Protein AF-A0A2U2RQ40-F1 (afdb_monomer_lite)

Secondary stru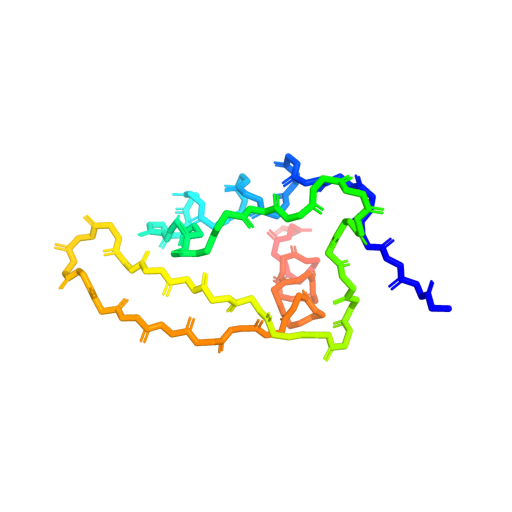cture (DSSP, 8-state):
--EE--HHHHHHHHHHTTEEESSPP-TTT-EETTSPEEEEETTT--EEEE-HHHHHHHHHTT--

Organism: Bifidobacterium longum (NCBI:txid216816)

pLDDT: mean 75.07, std 15.23, range [35.75, 94.19]

Sequence (64 aa):
MAAYVSSNGIEGILRHAGLRMAESPNPARGYVREDYLFTECMVCGVEAHYKPQYIMQKTQEGEQ

Foldseek 3Di:
DDADLDPVVVQVLQVVVQKHQPDDDPNVRHQDQADWTWIARNPPRDIDTDRNVVSVVVVVVVDD

Radius of gyration: 11.42 Å; chains: 1; bounding box: 26×21×28 Å

Structure (mmCIF, N/CA/C/O backbone):
data_AF-A0A2U2RQ40-F1
#
_entry.id   AF-A0A2U2RQ40-F1
#
loop_
_atom_site.group_PDB
_atom_site.id
_atom_site.type_symbol
_atom_site.label_atom_id
_atom_site.label_alt_id
_atom_site.label_comp_id
_atom_site.label_asym_id
_atom_site.label_entity_id
_atom_site.label_seq_id
_atom_site.pdbx_PDB_ins_code
_atom_site.Cartn_x
_atom_site.Cartn_y
_atom_site.Cartn_z
_atom_site.occupancy
_atom_site.B_iso_or_equiv
_atom_site.auth_seq_id
_atom_site.auth_comp_id
_atom_site.auth_asym_id
_atom_site.auth_atom_id
_atom_site.pdbx_PDB_model_num
ATOM 1 N N . MET A 1 1 ? 9.298 9.576 -16.100 1.00 49.66 1 MET A N 1
ATOM 2 C CA . MET A 1 1 ? 8.550 9.056 -14.935 1.00 49.66 1 MET A CA 1
ATOM 3 C C . MET A 1 1 ? 9.562 8.531 -13.933 1.00 49.66 1 MET A C 1
ATOM 5 O O . MET A 1 1 ? 10.343 7.667 -14.303 1.00 49.66 1 MET A O 1
ATOM 9 N N . ALA A 1 2 ? 9.618 9.095 -12.725 1.00 53.94 2 ALA A N 1
ATOM 10 C CA . ALA A 1 2 ? 10.469 8.559 -11.665 1.00 53.94 2 ALA A CA 1
ATOM 11 C C . ALA A 1 2 ? 9.745 7.365 -11.026 1.00 53.94 2 ALA A C 1
ATOM 13 O O . ALA A 1 2 ? 8.661 7.527 -10.463 1.00 53.94 2 ALA A O 1
ATOM 14 N N . ALA A 1 3 ? 10.312 6.172 -11.170 1.00 57.59 3 ALA A N 1
ATOM 15 C CA . ALA A 1 3 ? 9.840 4.965 -10.506 1.00 57.59 3 ALA A CA 1
ATOM 16 C C . ALA A 1 3 ? 10.760 4.663 -9.320 1.00 57.59 3 ALA A C 1
ATOM 18 O O . ALA A 1 3 ? 11.981 4.800 -9.423 1.00 57.59 3 ALA A O 1
ATOM 19 N N . TYR A 1 4 ? 10.183 4.252 -8.196 1.00 61.25 4 TYR A N 1
ATOM 20 C CA . TYR A 1 4 ? 10.935 3.657 -7.104 1.00 61.25 4 TYR A CA 1
ATOM 21 C C . TYR A 1 4 ? 11.333 2.240 -7.535 1.00 61.25 4 TYR A C 1
ATOM 23 O O . TYR A 1 4 ? 10.483 1.380 -7.766 1.00 61.25 4 TYR A O 1
ATOM 31 N N . VAL A 1 5 ? 12.641 2.034 -7.714 1.00 52.75 5 VAL A N 1
ATOM 32 C CA . VAL A 1 5 ? 13.217 0.811 -8.303 1.00 52.75 5 VAL A CA 1
ATOM 33 C C . VAL A 1 5 ? 13.284 -0.343 -7.297 1.00 52.75 5 VAL A C 1
ATOM 35 O O . VAL A 1 5 ? 13.296 -1.503 -7.693 1.00 52.75 5 VAL A O 1
ATOM 38 N N . SER A 1 6 ? 13.299 -0.057 -5.993 1.00 57.38 6 SER A N 1
ATOM 39 C CA . SER A 1 6 ? 13.377 -1.105 -4.974 1.00 57.38 6 SER A CA 1
ATOM 40 C C . SER A 1 6 ? 11.988 -1.445 -4.455 1.00 57.38 6 SER A C 1
ATOM 42 O O . SER A 1 6 ? 11.487 -0.813 -3.522 1.00 57.38 6 SER A O 1
ATOM 44 N N . SER A 1 7 ? 11.374 -2.464 -5.053 1.00 58.72 7 SER A N 1
ATOM 45 C CA . SER A 1 7 ? 10.140 -3.054 -4.540 1.00 58.72 7 SER A CA 1
ATOM 46 C C . SER A 1 7 ? 10.294 -3.518 -3.085 1.00 58.72 7 SER A C 1
ATOM 48 O O . SER A 1 7 ? 9.419 -3.278 -2.257 1.00 58.72 7 SER A O 1
ATOM 50 N N . ASN A 1 8 ? 11.480 -4.034 -2.747 1.00 60.72 8 ASN A N 1
ATOM 51 C CA . ASN A 1 8 ? 11.856 -4.465 -1.399 1.00 60.72 8 ASN A CA 1
ATOM 52 C C . ASN A 1 8 ? 11.785 -3.342 -0.346 1.00 60.72 8 ASN A C 1
ATOM 54 O O . ASN A 1 8 ? 11.531 -3.621 0.823 1.00 60.72 8 ASN A O 1
ATOM 58 N N . GLY A 1 9 ? 12.005 -2.080 -0.736 1.00 74.31 9 GLY A N 1
ATOM 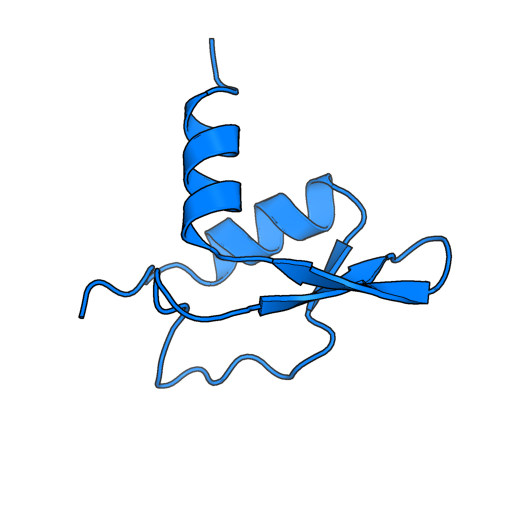59 C CA . GLY A 1 9 ? 11.949 -0.943 0.189 1.00 74.31 9 GLY A CA 1
ATOM 60 C C . GLY A 1 9 ? 10.518 -0.607 0.609 1.00 74.31 9 GLY A C 1
ATOM 61 O O . GLY A 1 9 ? 10.217 -0.541 1.797 1.00 74.31 9 GLY A O 1
ATOM 62 N N . ILE A 1 10 ? 9.619 -0.452 -0.366 1.00 78.50 10 ILE A N 1
ATOM 63 C CA . ILE A 1 10 ? 8.208 -0.128 -0.103 1.00 78.50 10 ILE A CA 1
ATOM 64 C C . ILE A 1 10 ? 7.496 -1.299 0.573 1.00 78.50 10 ILE A C 1
ATOM 66 O O . ILE A 1 10 ? 6.783 -1.086 1.550 1.00 78.50 10 ILE A O 1
ATOM 70 N N . GLU A 1 11 ? 7.717 -2.532 0.116 1.00 80.38 11 GLU A N 1
ATOM 71 C CA . GLU A 1 11 ? 7.134 -3.705 0.774 1.00 80.38 11 GLU A CA 1
ATOM 72 C C . GLU A 1 11 ? 7.627 -3.856 2.217 1.00 80.38 11 GLU A C 1
ATOM 74 O O . GLU A 1 11 ? 6.838 -4.192 3.100 1.00 80.38 11 GLU A O 1
ATOM 79 N N . GLY A 1 12 ? 8.903 -3.556 2.484 1.00 84.00 12 GLY A N 1
ATOM 80 C CA . GLY A 1 12 ? 9.451 -3.529 3.839 1.00 84.00 12 GLY A CA 1
ATOM 81 C C . GLY A 1 12 ? 8.741 -2.513 4.737 1.00 84.00 12 GLY A C 1
ATOM 82 O O . GLY A 1 12 ? 8.315 -2.864 5.839 1.00 84.00 12 GLY A O 1
ATOM 83 N N . ILE A 1 13 ? 8.547 -1.283 4.247 1.00 84.38 13 ILE A N 1
ATOM 84 C CA . ILE A 1 13 ? 7.837 -0.216 4.973 1.00 84.38 13 ILE A CA 1
ATOM 85 C C . ILE A 1 13 ? 6.385 -0.618 5.254 1.00 84.38 13 ILE A C 1
ATOM 87 O O . ILE A 1 13 ? 5.916 -0.495 6.387 1.00 84.38 13 ILE A O 1
ATOM 91 N N . LEU A 1 14 ? 5.679 -1.136 4.246 1.00 86.12 14 LEU A N 1
ATOM 92 C CA . LEU A 1 14 ? 4.295 -1.586 4.400 1.00 86.12 14 LEU A CA 1
ATOM 93 C C . LEU A 1 14 ? 4.193 -2.705 5.436 1.00 86.12 14 LEU A C 1
ATOM 95 O O . LEU A 1 14 ? 3.378 -2.606 6.353 1.00 86.12 14 LEU A O 1
ATOM 99 N N . ARG A 1 15 ? 5.065 -3.718 5.360 1.00 88.38 15 ARG A N 1
ATOM 100 C CA . ARG A 1 15 ? 5.073 -4.821 6.330 1.00 88.38 15 ARG A CA 1
ATOM 101 C C . ARG A 1 15 ? 5.340 -4.333 7.747 1.00 88.38 15 ARG A C 1
ATOM 103 O O . ARG A 1 15 ? 4.680 -4.813 8.667 1.00 88.38 15 ARG A O 1
ATOM 110 N N . HIS A 1 16 ? 6.256 -3.381 7.927 1.00 87.25 16 HIS A N 1
ATOM 111 C CA . HIS A 1 16 ? 6.513 -2.777 9.236 1.00 87.25 16 HIS A CA 1
ATOM 112 C C . HIS A 1 16 ? 5.280 -2.040 9.785 1.00 87.25 16 HIS A C 1
ATOM 114 O O . HIS A 1 16 ? 4.995 -2.120 10.976 1.00 87.25 16 HIS A O 1
ATOM 120 N N . ALA A 1 17 ? 4.497 -1.402 8.911 1.00 84.81 17 ALA A N 1
ATOM 121 C CA . ALA A 1 17 ? 3.242 -0.735 9.256 1.00 84.81 17 ALA A CA 1
ATOM 122 C C . ALA A 1 17 ? 2.032 -1.684 9.406 1.00 84.81 17 ALA A C 1
ATOM 124 O O . ALA A 1 17 ? 0.911 -1.217 9.603 1.00 84.81 17 ALA A O 1
ATOM 125 N N . GLY A 1 18 ? 2.217 -3.005 9.297 1.00 90.25 18 GLY A N 1
ATOM 126 C CA . GLY A 1 18 ? 1.112 -3.966 9.367 1.00 90.25 18 GLY A CA 1
ATOM 127 C C . GLY A 1 18 ? 0.278 -4.063 8.082 1.00 90.25 18 GLY A C 1
ATOM 128 O O . GLY A 1 18 ? -0.830 -4.597 8.108 1.00 90.25 18 GLY A O 1
ATOM 129 N N . LEU A 1 19 ? 0.801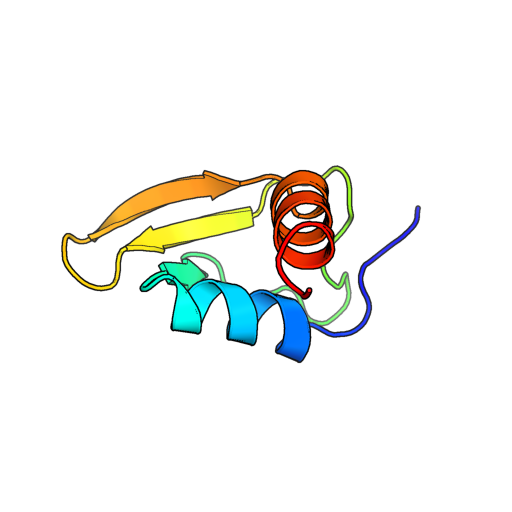 -3.571 6.959 1.00 90.81 19 LEU A N 1
ATOM 130 C CA . LEU A 1 19 ? 0.161 -3.573 5.645 1.00 90.81 19 LEU A CA 1
ATOM 131 C C . LEU A 1 19 ? 0.845 -4.563 4.686 1.00 90.81 19 LEU A C 1
ATOM 133 O O . LEU A 1 19 ? 2.037 -4.855 4.799 1.00 90.81 19 LEU A O 1
ATOM 137 N N . ARG A 1 20 ? 0.096 -5.045 3.694 1.00 90.00 20 ARG A N 1
ATOM 138 C CA . ARG A 1 20 ? 0.614 -5.807 2.545 1.00 90.00 20 ARG A CA 1
ATOM 139 C C . ARG A 1 20 ? 0.059 -5.249 1.240 1.00 90.00 20 ARG A C 1
ATOM 141 O O . ARG A 1 20 ? -0.970 -4.581 1.257 1.00 90.00 20 ARG A O 1
ATOM 148 N N . MET A 1 21 ? 0.706 -5.551 0.116 1.00 88.12 21 MET A N 1
ATOM 149 C CA . MET A 1 21 ? 0.104 -5.294 -1.193 1.00 88.12 21 MET A CA 1
ATOM 150 C C . MET A 1 21 ? -1.098 -6.216 -1.393 1.00 88.12 21 MET A C 1
ATOM 152 O O . MET A 1 21 ? -0.992 -7.427 -1.194 1.00 88.12 21 MET A O 1
ATOM 156 N N . ALA A 1 22 ? -2.229 -5.626 -1.762 1.00 85.81 22 ALA A N 1
ATOM 157 C CA . ALA A 1 22 ? -3.443 -6.344 -2.138 1.00 85.81 22 ALA A CA 1
ATOM 158 C C . ALA A 1 22 ? -3.451 -6.691 -3.638 1.00 85.81 22 ALA A C 1
ATOM 160 O O . ALA A 1 22 ? -4.172 -7.582 -4.079 1.00 85.81 22 ALA A O 1
ATOM 161 N N . GLU A 1 23 ? -2.607 -6.019 -4.425 1.00 78.94 23 GLU A N 1
ATOM 162 C CA . GLU A 1 23 ? -2.357 -6.325 -5.831 1.00 78.94 23 GLU A CA 1
ATOM 163 C C . GLU A 1 23 ?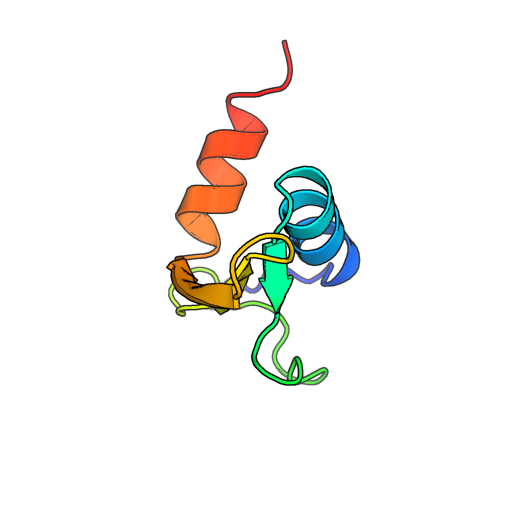 -1.037 -7.084 -6.026 1.00 78.94 23 GLU A C 1
ATOM 165 O O . GLU A 1 23 ? -0.082 -6.929 -5.262 1.00 78.94 23 GLU A 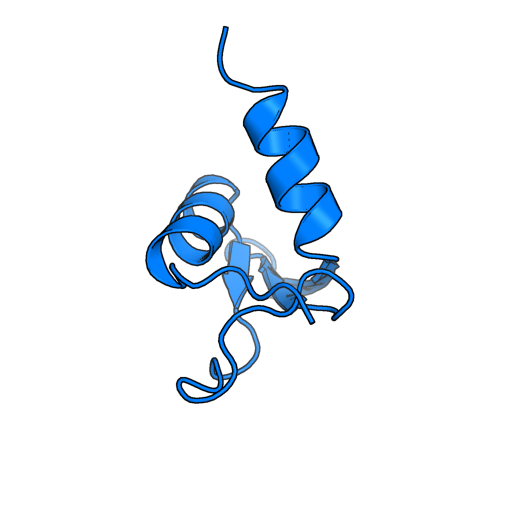O 1
ATOM 170 N N . SER A 1 24 ? -0.958 -7.903 -7.080 1.00 68.69 24 SER A N 1
ATOM 171 C CA . SER A 1 24 ? 0.324 -8.486 -7.484 1.00 68.69 24 SER A CA 1
ATOM 172 C C . SER A 1 24 ? 1.217 -7.380 -8.049 1.00 68.69 24 SER A C 1
ATOM 174 O O . SER A 1 24 ? 0.818 -6.744 -9.030 1.00 68.69 24 SER A O 1
ATOM 176 N N . PRO A 1 25 ? 2.418 -7.141 -7.487 1.00 60.78 25 PRO A N 1
ATOM 177 C CA . PRO A 1 25 ? 3.310 -6.120 -8.010 1.00 60.78 25 PRO A CA 1
ATOM 178 C C . PRO A 1 25 ? 3.644 -6.456 -9.461 1.00 60.78 25 PRO A C 1
ATOM 180 O O . PRO A 1 25 ? 4.047 -7.577 -9.759 1.00 60.78 25 PRO A O 1
ATOM 183 N N . ASN A 1 26 ? 3.474 -5.500 -10.378 1.00 62.09 26 ASN A N 1
ATOM 184 C CA . ASN A 1 26 ? 3.935 -5.668 -11.751 1.00 62.09 26 ASN A CA 1
ATOM 185 C C . ASN A 1 26 ? 5.465 -5.494 -11.768 1.00 62.09 26 ASN A C 1
ATOM 187 O O . ASN A 1 26 ? 5.947 -4.356 -11.700 1.00 62.09 26 ASN A O 1
ATOM 191 N N . PRO A 1 27 ? 6.250 -6.582 -11.885 1.00 56.16 27 PRO A N 1
ATOM 192 C CA . PRO A 1 27 ? 7.699 -6.517 -11.719 1.00 56.16 27 PRO A CA 1
ATOM 193 C C . PRO A 1 27 ? 8.383 -5.705 -12.830 1.00 56.16 27 PRO A C 1
ATOM 195 O O . PRO A 1 27 ? 9.509 -5.255 -12.649 1.00 56.16 27 PRO A O 1
ATOM 198 N N . ALA A 1 28 ? 7.707 -5.473 -13.963 1.00 58.03 28 ALA A N 1
ATOM 199 C CA . ALA A 1 28 ? 8.244 -4.706 -15.085 1.00 58.03 28 ALA A CA 1
ATOM 200 C C . ALA A 1 28 ? 8.081 -3.184 -14.928 1.00 58.03 28 ALA A C 1
ATOM 202 O O . ALA A 1 28 ? 8.758 -2.425 -15.622 1.00 58.03 28 ALA A O 1
ATOM 203 N N . ARG A 1 29 ? 7.173 -2.724 -14.057 1.00 62.69 29 ARG A N 1
ATOM 204 C CA . ARG A 1 29 ? 6.848 -1.294 -13.907 1.00 62.69 29 ARG A CA 1
ATOM 205 C C . ARG A 1 29 ? 7.406 -0.647 -12.640 1.00 62.69 29 ARG A C 1
ATOM 207 O O . ARG A 1 29 ? 7.487 0.580 -12.599 1.00 62.69 29 ARG A O 1
ATOM 214 N N . GLY A 1 30 ? 7.835 -1.436 -11.651 1.00 65.94 30 GLY A N 1
ATOM 215 C CA . GLY A 1 30 ? 8.217 -0.908 -10.339 1.00 65.94 30 GLY A CA 1
ATOM 216 C C . GLY A 1 30 ? 7.075 -0.105 -9.700 1.00 65.94 30 GLY A C 1
ATOM 217 O O . GLY A 1 30 ? 5.929 -0.180 -10.144 1.00 65.94 30 GLY A O 1
ATOM 218 N N . TYR A 1 31 ? 7.378 0.689 -8.673 1.00 71.69 31 TYR A N 1
ATOM 219 C CA . TYR A 1 31 ? 6.378 1.562 -8.051 1.00 71.69 31 TYR A CA 1
ATOM 220 C C . TYR A 1 31 ? 6.509 2.985 -8.591 1.00 71.69 31 TYR A C 1
ATOM 222 O O . TYR A 1 31 ? 7.455 3.705 -8.266 1.00 71.69 31 TYR A O 1
ATOM 230 N N . VAL A 1 32 ? 5.574 3.408 -9.439 1.00 73.69 32 VAL A N 1
ATOM 231 C CA . VAL A 1 32 ? 5.571 4.767 -9.994 1.00 73.69 32 VAL A CA 1
ATOM 232 C C . VAL A 1 32 ? 5.152 5.752 -8.911 1.00 73.69 32 VAL A C 1
ATOM 234 O O . VAL A 1 32 ? 4.133 5.573 -8.257 1.00 73.69 32 VAL A O 1
ATOM 237 N N . ARG A 1 33 ? 5.927 6.825 -8.730 1.00 70.81 33 ARG A N 1
ATOM 238 C CA . ARG A 1 33 ? 5.737 7.786 -7.633 1.00 70.81 33 ARG A CA 1
ATOM 239 C C . ARG A 1 33 ? 4.322 8.368 -7.516 1.00 70.81 33 ARG A C 1
ATOM 241 O O . ARG A 1 33 ? 3.847 8.574 -6.400 1.00 70.81 33 ARG A O 1
ATOM 248 N N . GLU A 1 34 ? 3.698 8.632 -8.658 1.00 73.31 34 GLU A N 1
ATOM 249 C CA . GLU A 1 34 ? 2.376 9.258 -8.770 1.00 73.31 34 GLU A CA 1
ATOM 250 C C . GLU A 1 34 ? 1.213 8.259 -8.804 1.00 73.31 34 GLU A C 1
ATOM 252 O O . GLU A 1 34 ? 0.060 8.686 -8.710 1.00 73.31 34 GLU A O 1
ATOM 257 N N . ASP A 1 35 ? 1.500 6.959 -8.934 1.00 80.19 35 ASP A N 1
ATOM 258 C CA . ASP A 1 35 ? 0.467 5.924 -8.945 1.00 80.19 35 ASP A CA 1
ATOM 259 C C . ASP A 1 35 ? -0.097 5.695 -7.537 1.00 80.19 35 ASP A C 1
ATOM 261 O O . ASP A 1 35 ? 0.396 6.212 -6.530 1.00 80.19 35 ASP A O 1
ATOM 265 N N . TYR A 1 36 ? -1.170 4.914 -7.477 1.00 83.19 36 TYR A N 1
ATOM 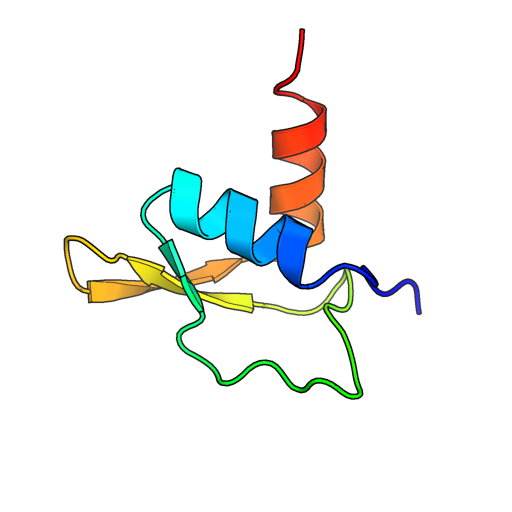266 C CA . TYR A 1 36 ? -1.713 4.406 -6.228 1.00 83.19 36 TYR A CA 1
ATOM 267 C C . TYR A 1 36 ? -1.261 2.965 -6.026 1.00 83.19 36 TYR A C 1
ATOM 269 O O . TYR A 1 36 ? -1.286 2.169 -6.956 1.00 83.19 36 TYR A O 1
ATOM 277 N N . LEU A 1 37 ? -0.870 2.658 -4.796 1.00 85.50 37 LEU A N 1
ATOM 278 C CA . LEU A 1 37 ? -0.642 1.313 -4.295 1.00 85.50 37 LEU A CA 1
ATOM 279 C C . LEU A 1 37 ? -1.916 0.832 -3.639 1.00 85.50 37 LEU A C 1
ATOM 281 O O . LEU A 1 37 ? -2.426 1.505 -2.733 1.00 85.50 37 LEU A O 1
ATOM 285 N N . PHE A 1 38 ? -2.387 -0.333 -4.051 1.00 89.06 38 PHE A N 1
ATOM 286 C CA . PHE A 1 38 ? -3.486 -0.989 -3.374 1.00 89.06 38 PHE A CA 1
ATOM 287 C C . PHE A 1 38 ? -2.958 -1.890 -2.256 1.00 89.06 38 PHE A C 1
ATOM 289 O O . PHE A 1 38 ? -2.202 -2.836 -2.486 1.00 89.06 38 PHE A O 1
ATOM 296 N N . THR A 1 39 ? -3.338 -1.572 -1.022 1.00 90.12 39 THR A N 1
ATOM 297 C CA . THR A 1 39 ? -2.830 -2.234 0.184 1.00 90.12 39 THR A CA 1
ATOM 298 C C . THR A 1 39 ? -3.958 -2.774 1.045 1.00 90.12 39 THR A C 1
ATOM 300 O O . THR A 1 39 ? -5.068 -2.252 1.017 1.00 90.12 39 THR A O 1
ATOM 303 N N . GLU A 1 40 ? -3.649 -3.781 1.852 1.00 93.50 40 GLU A N 1
ATOM 304 C CA . GLU A 1 40 ? -4.559 -4.400 2.812 1.00 93.50 40 GLU A CA 1
ATOM 305 C C . GLU A 1 40 ? -3.898 -4.456 4.192 1.00 93.50 40 GLU A C 1
ATOM 307 O O . GLU A 1 40 ? -2.717 -4.800 4.324 1.00 93.50 40 GLU A O 1
ATOM 312 N N . CYS A 1 41 ? -4.664 -4.144 5.235 1.00 92.62 41 CYS A N 1
ATOM 313 C CA . CYS A 1 41 ? -4.243 -4.334 6.614 1.00 92.62 41 CYS A CA 1
ATOM 314 C C . CYS A 1 41 ? -4.190 -5.820 6.970 1.00 92.62 41 CYS A C 1
ATOM 316 O O . CYS A 1 41 ? -5.201 -6.517 6.931 1.00 92.62 41 CYS A O 1
ATOM 318 N N . MET A 1 42 ? -3.029 -6.287 7.426 1.00 92.69 42 MET A N 1
ATOM 319 C CA . MET A 1 42 ? -2.824 -7.685 7.816 1.00 92.69 42 MET A CA 1
ATOM 320 C C . MET A 1 42 ? -3.589 -8.082 9.092 1.00 92.69 42 MET A C 1
ATOM 322 O O . MET A 1 42 ? -3.688 -9.268 9.389 1.00 92.69 42 MET A O 1
ATOM 326 N N . VAL A 1 43 ? -4.115 -7.113 9.855 1.00 92.31 43 VAL A N 1
ATOM 327 C CA . VAL A 1 43 ? -4.850 -7.357 11.112 1.00 92.31 43 VAL A CA 1
ATOM 328 C C . VAL A 1 43 ? -6.361 -7.404 10.893 1.00 92.31 43 VAL A C 1
ATOM 330 O O . VAL A 1 43 ? -7.024 -8.299 11.407 1.00 92.31 43 VAL A O 1
ATOM 333 N N . CYS A 1 44 ? -6.917 -6.434 10.162 1.00 93.62 44 CYS A N 1
ATOM 334 C CA . CYS A 1 44 ? -8.367 -6.283 10.008 1.00 93.62 44 CYS A CA 1
ATOM 335 C C . CYS A 1 44 ? -8.877 -6.471 8.574 1.00 93.62 44 CYS A C 1
ATOM 337 O O . CYS A 1 44 ? -10.083 -6.389 8.360 1.00 93.62 44 CYS A O 1
ATOM 339 N N . GLY A 1 45 ? -7.992 -6.695 7.597 1.00 91.69 45 GLY A N 1
ATOM 340 C CA . GLY A 1 45 ? -8.361 -6.898 6.193 1.00 91.69 45 GLY A CA 1
ATOM 341 C C . GLY A 1 45 ? -8.877 -5.644 5.482 1.00 91.69 45 GLY A C 1
ATOM 342 O O . GLY A 1 45 ? -9.350 -5.737 4.358 1.00 91.69 45 GLY A O 1
ATOM 343 N N . VAL A 1 46 ? -8.823 -4.470 6.123 1.00 94.19 46 VAL A N 1
ATOM 344 C CA . VAL A 1 46 ? -9.258 -3.213 5.501 1.00 94.19 46 VAL A CA 1
ATOM 345 C C . VAL A 1 46 ? -8.308 -2.846 4.369 1.00 94.19 46 VAL A C 1
ATOM 347 O O . VAL A 1 46 ? -7.091 -2.812 4.555 1.00 94.19 46 VAL A O 1
ATOM 350 N N . GLU A 1 47 ? -8.887 -2.532 3.218 1.00 93.81 47 GLU A N 1
ATOM 351 C CA . GLU A 1 47 ? -8.170 -2.140 2.014 1.00 93.81 47 GLU A CA 1
ATOM 352 C C . GLU A 1 47 ? -8.054 -0.614 1.908 1.00 93.81 47 GLU A C 1
ATOM 354 O O . GLU A 1 47 ? -8.986 0.129 2.230 1.00 93.81 47 GLU A O 1
ATOM 359 N N . ALA A 1 48 ? -6.904 -0.131 1.443 1.00 89.94 48 ALA A N 1
ATOM 360 C CA . ALA A 1 48 ? -6.630 1.290 1.281 1.00 89.94 48 ALA A CA 1
ATOM 361 C C . ALA A 1 48 ? -5.684 1.557 0.107 1.00 89.94 48 ALA A C 1
ATOM 363 O O . ALA A 1 48 ? -4.779 0.772 -0.185 1.00 89.94 48 ALA A O 1
ATOM 364 N N . HIS A 1 49 ? -5.874 2.715 -0.527 1.00 89.00 49 HIS A N 1
ATOM 365 C CA . HIS A 1 49 ? -5.007 3.205 -1.592 1.00 89.00 49 HIS A CA 1
ATOM 366 C C . HIS A 1 49 ? -4.016 4.232 -1.040 1.00 89.00 49 HIS A C 1
ATOM 368 O O . HIS A 1 49 ? -4.426 5.254 -0.485 1.00 89.00 49 HIS A O 1
ATOM 374 N N . TYR A 1 50 ? -2.720 4.008 -1.249 1.00 83.88 50 TYR A N 1
ATOM 375 C CA . TYR A 1 50 ? -1.665 4.938 -0.838 1.00 83.88 50 TYR A CA 1
ATOM 376 C C . TYR A 1 50 ? -0.844 5.404 -2.030 1.00 83.88 50 TYR A C 1
ATOM 378 O O . TYR A 1 50 ? -0.483 4.605 -2.885 1.00 83.88 50 TYR A O 1
ATOM 386 N N . LYS A 1 51 ? -0.469 6.686 -2.071 1.00 85.00 51 LYS A N 1
ATOM 387 C CA . LYS A 1 51 ? 0.552 7.125 -3.030 1.00 85.00 51 LYS A CA 1
ATOM 388 C C . LYS A 1 51 ? 1.948 6.775 -2.502 1.00 85.00 51 LYS A C 1
ATOM 390 O O . LYS A 1 51 ? 2.258 7.183 -1.375 1.00 85.00 51 LYS A O 1
ATOM 395 N N . PRO A 1 52 ? 2.823 6.128 -3.298 1.00 80.06 52 PRO A N 1
ATOM 396 C CA . PRO A 1 52 ? 4.210 5.863 -2.924 1.00 80.06 52 PRO A CA 1
ATOM 397 C C . PRO A 1 52 ? 4.943 7.113 -2.451 1.00 80.06 52 PRO A C 1
ATOM 399 O O . PRO A 1 52 ? 5.665 7.055 -1.462 1.00 80.06 52 PRO A O 1
ATOM 402 N N . GLN A 1 53 ? 4.713 8.263 -3.098 1.00 80.50 53 GLN A N 1
ATOM 403 C CA . GLN A 1 53 ? 5.322 9.525 -2.678 1.00 80.50 53 GLN A CA 1
ATOM 404 C C . GLN A 1 53 ? 5.054 9.855 -1.206 1.00 80.50 53 GLN A C 1
ATOM 406 O O . GLN A 1 53 ? 5.965 10.305 -0.520 1.00 80.50 53 GLN A O 1
ATOM 411 N N . TYR A 1 54 ? 3.827 9.649 -0.721 1.00 80.69 54 TYR A N 1
ATOM 412 C CA . TYR A 1 54 ? 3.479 9.981 0.661 1.00 80.69 54 TYR A CA 1
ATOM 413 C C . TYR A 1 54 ? 4.092 9.010 1.655 1.00 80.69 54 TYR A C 1
ATOM 415 O O . TYR A 1 54 ? 4.521 9.441 2.721 1.00 80.69 54 TYR A O 1
ATOM 423 N N . ILE A 1 55 ? 4.153 7.724 1.305 1.00 78.31 55 ILE A N 1
ATOM 424 C CA . ILE A 1 55 ? 4.851 6.728 2.118 1.00 78.31 55 ILE A CA 1
ATOM 425 C C . ILE A 1 55 ? 6.321 7.136 2.225 1.00 78.31 55 ILE A C 1
ATOM 427 O O . ILE A 1 55 ? 6.811 7.353 3.324 1.00 78.31 55 ILE A O 1
ATOM 431 N N . MET A 1 56 ? 6.987 7.369 1.093 1.00 75.81 56 MET A N 1
ATOM 432 C CA . MET A 1 56 ? 8.413 7.701 1.062 1.00 75.81 56 MET A CA 1
ATOM 433 C C . MET A 1 56 ? 8.735 9.036 1.742 1.00 75.81 56 MET A C 1
ATOM 435 O O . MET A 1 56 ? 9.736 9.120 2.445 1.00 75.81 56 MET A O 1
ATOM 439 N N . GLN A 1 57 ? 7.893 10.063 1.579 1.00 75.38 57 GLN A N 1
ATOM 440 C CA . GLN A 1 57 ? 8.065 11.347 2.264 1.00 75.38 57 GLN A CA 1
ATOM 441 C C . GLN A 1 57 ? 7.961 11.179 3.784 1.00 75.38 57 GLN A C 1
ATOM 443 O O . GLN A 1 57 ? 8.822 11.660 4.513 1.00 75.38 57 GLN A O 1
ATOM 448 N N . LYS A 1 58 ? 6.951 10.444 4.263 1.00 71.81 58 LYS A N 1
ATOM 449 C CA . LYS A 1 58 ? 6.763 10.208 5.699 1.00 71.81 58 LYS A CA 1
ATOM 450 C C . LYS A 1 58 ? 7.821 9.284 6.298 1.00 71.81 58 LYS A C 1
ATOM 452 O O . LYS A 1 58 ? 8.139 9.425 7.470 1.00 71.81 58 LYS A O 1
ATOM 457 N N . THR A 1 59 ? 8.373 8.359 5.514 1.00 67.38 59 THR A N 1
ATOM 458 C CA . THR A 1 59 ? 9.486 7.508 5.956 1.00 67.38 59 THR A CA 1
ATOM 459 C C . THR A 1 59 ? 10.818 8.266 5.953 1.00 67.38 59 THR A C 1
ATOM 461 O O . THR A 1 59 ? 11.620 8.050 6.850 1.00 67.38 59 THR A O 1
ATOM 464 N N . GLN A 1 60 ? 11.044 9.210 5.027 1.00 61.09 60 GLN A N 1
ATOM 465 C CA . GLN A 1 60 ? 12.188 10.137 5.099 1.00 61.09 60 GLN A CA 1
ATOM 466 C C . GLN A 1 60 ? 12.085 11.125 6.271 1.00 61.09 60 GLN A C 1
ATOM 468 O O . GLN A 1 60 ? 13.107 11.551 6.797 1.00 61.09 60 GLN A O 1
ATOM 473 N N . GLU A 1 61 ? 10.872 11.462 6.708 1.00 49.25 61 GLU A N 1
ATOM 474 C CA . GLU A 1 61 ? 10.615 12.250 7.923 1.00 49.25 61 GLU A CA 1
ATOM 475 C C . GLU A 1 61 ? 10.678 11.397 9.217 1.00 49.25 61 GLU A C 1
ATOM 477 O O . GLU A 1 61 ? 10.418 11.912 10.302 1.00 49.25 61 GLU A O 1
ATOM 482 N N . GLY A 1 62 ? 11.044 10.109 9.118 1.00 44.19 62 GLY A N 1
ATOM 483 C CA . GLY A 1 62 ? 11.044 9.123 10.206 1.00 44.19 62 GLY A CA 1
ATOM 484 C C . GLY A 1 62 ? 12.384 8.424 10.479 1.00 44.19 62 GLY A C 1
ATOM 485 O O . GLY A 1 62 ? 12.374 7.321 11.014 1.00 44.19 62 GLY A O 1
ATOM 486 N N . GLU A 1 63 ? 13.515 9.047 10.142 1.00 35.75 63 GLU A N 1
ATOM 487 C CA . GLU A 1 63 ? 14.834 8.710 10.702 1.00 35.75 63 GLU A CA 1
ATOM 488 C C . GLU A 1 63 ? 15.551 9.999 11.137 1.00 35.75 63 GLU A C 1
ATOM 490 O O . GLU A 1 63 ? 16.327 10.578 10.376 1.00 35.75 63 GLU A O 1
ATOM 495 N N . GLN A 1 64 ? 15.271 10.447 12.365 1.00 35.75 64 GLN A N 1
ATOM 496 C CA . GLN A 1 64 ? 16.255 11.053 13.273 1.00 35.75 64 GLN A CA 1
ATOM 497 C C . GLN A 1 64 ? 15.958 10.610 14.704 1.00 35.75 64 GLN A C 1
ATOM 499 O O . GLN A 1 64 ? 14.763 10.602 15.075 1.00 35.75 64 GLN A O 1
#